Protein AF-A0A529N7A1-F1 (afdb_monomer_lite)

Sequence (148 aa):
QKAEAAVPTAQAKFDRYAGLLKQNVVSKQDYDDAAATLAQAQADVAAAKASVETAKISLDRTSITAPIAGRIDKSTLTPGALVTANQETVLTTIRSLDPINVDVTQSSTNLLNLRQAINEGRLKFSGTNVSVKLKLDNGTIYAQNGKL

Structure (mmCIF, N/CA/C/O backbone):
data_AF-A0A529N7A1-F1
#
_entry.id   AF-A0A529N7A1-F1
#
loop_
_atom_site.group_PDB
_atom_site.id
_atom_site.type_symbol
_atom_site.label_atom_id
_atom_site.label_alt_id
_atom_site.label_comp_id
_atom_site.label_asym_id
_atom_site.label_entity_id
_atom_site.label_seq_id
_atom_site.pdbx_PDB_ins_code
_atom_site.Cartn_x
_atom_site.Cartn_y
_atom_site.Cartn_z
_atom_site.occupancy
_atom_site.B_iso_or_equiv
_atom_site.auth_seq_id
_atom_site.auth_comp_id
_atom_site.auth_asym_id
_atom_site.auth_atom_id
_atom_site.pdbx_PDB_model_num
ATOM 1 N N . GLN A 1 1 ? -6.867 -7.362 20.616 1.00 58.34 1 GLN A N 1
ATOM 2 C CA . GLN A 1 1 ? -7.673 -8.145 21.578 1.00 58.34 1 GLN A CA 1
ATOM 3 C C . GLN A 1 1 ? -8.259 -7.311 22.723 1.00 58.34 1 GLN A C 1
ATOM 5 O O . GLN A 1 1 ? -9.418 -7.530 23.037 1.00 58.34 1 GLN A O 1
ATOM 10 N N . LYS A 1 2 ? -7.554 -6.327 23.320 1.00 74.88 2 LYS A N 1
ATOM 11 C CA . LYS A 1 2 ? -8.157 -5.476 24.377 1.00 74.88 2 LYS A CA 1
ATOM 12 C C . LYS A 1 2 ? -9.426 -4.723 23.935 1.00 74.88 2 LYS A C 1
ATOM 14 O O . LYS A 1 2 ? -10.398 -4.730 24.675 1.00 74.88 2 LYS A O 1
ATOM 19 N N . ALA A 1 3 ? -9.427 -4.120 22.741 1.00 74.25 3 ALA A N 1
ATOM 20 C CA . ALA A 1 3 ? -10.577 -3.349 22.249 1.00 74.25 3 ALA A CA 1
ATOM 21 C C . ALA A 1 3 ? -11.817 -4.228 21.983 1.00 74.25 3 ALA A C 1
ATOM 23 O O . ALA A 1 3 ? -12.929 -3.863 22.341 1.00 74.25 3 ALA A O 1
ATOM 24 N N . GLU A 1 4 ? -11.630 -5.428 21.425 1.00 80.50 4 GLU A N 1
ATOM 25 C CA . GLU A 1 4 ? -12.734 -6.355 21.121 1.00 80.50 4 GLU A CA 1
ATOM 26 C C . GLU A 1 4 ? -13.404 -6.905 22.382 1.00 80.50 4 GLU A C 1
ATOM 28 O O . GLU A 1 4 ? -14.601 -7.165 22.373 1.00 80.50 4 GLU A O 1
ATOM 33 N N . ALA A 1 5 ? -12.662 -7.030 23.485 1.00 84.69 5 ALA A N 1
ATOM 34 C CA . ALA A 1 5 ? -13.197 -7.504 24.759 1.00 84.69 5 ALA A CA 1
ATOM 35 C C . ALA A 1 5 ? -14.128 -6.490 25.455 1.00 84.69 5 ALA A C 1
ATOM 37 O O . ALA A 1 5 ? -14.917 -6.883 26.313 1.00 84.69 5 ALA A O 1
ATOM 38 N N . ALA A 1 6 ? -14.061 -5.203 25.095 1.00 84.06 6 ALA A N 1
ATOM 39 C CA . ALA A 1 6 ? -14.900 -4.154 25.681 1.00 84.06 6 ALA A CA 1
ATOM 40 C C . ALA A 1 6 ? -16.302 -4.069 25.047 1.00 84.06 6 ALA A C 1
ATOM 42 O O . ALA A 1 6 ? -17.245 -3.602 25.682 1.00 84.06 6 ALA A O 1
ATOM 43 N N . VAL A 1 7 ? -16.470 -4.549 23.809 1.00 89.94 7 VAL A N 1
ATOM 44 C CA . VAL A 1 7 ? -17.761 -4.498 23.102 1.00 89.94 7 VAL A CA 1
ATOM 45 C C . VAL A 1 7 ? -18.820 -5.412 23.733 1.00 89.94 7 VAL A C 1
ATOM 47 O O . VAL A 1 7 ? -19.924 -4.928 23.957 1.00 89.94 7 VAL A O 1
ATOM 50 N N . PRO A 1 8 ? -18.544 -6.686 24.088 1.00 91.62 8 PRO A N 1
ATOM 51 C CA . PRO A 1 8 ? -19.545 -7.566 24.692 1.00 91.62 8 PRO A CA 1
ATOM 52 C C . PRO A 1 8 ? -20.092 -7.030 26.016 1.00 91.62 8 PRO A C 1
ATOM 54 O O . PRO A 1 8 ? -21.288 -7.127 26.284 1.00 91.62 8 PRO A O 1
ATOM 57 N N . THR A 1 9 ? -19.227 -6.439 26.845 1.00 90.19 9 THR A N 1
ATOM 58 C CA . THR A 1 9 ? -19.630 -5.874 28.137 1.00 90.19 9 THR A CA 1
ATOM 59 C C . THR A 1 9 ? -20.455 -4.600 27.956 1.00 90.19 9 THR A C 1
ATOM 61 O O . THR A 1 9 ? -21.473 -4.438 28.634 1.00 90.19 9 THR A O 1
ATOM 64 N N . ALA A 1 10 ? -20.081 -3.730 27.010 1.00 90.50 10 ALA A N 1
ATOM 65 C CA . ALA A 1 10 ? -20.855 -2.542 26.654 1.00 90.50 10 ALA A CA 1
ATOM 66 C C . ALA A 1 10 ? -22.208 -2.897 26.007 1.00 90.50 10 ALA A C 1
ATOM 68 O O . ALA A 1 10 ? -23.224 -2.303 26.363 1.00 90.50 10 ALA A O 1
ATOM 69 N N . GLN A 1 11 ? -22.247 -3.913 25.139 1.00 92.62 11 GLN A N 1
ATOM 70 C CA . GLN A 1 11 ? -23.465 -4.407 24.491 1.00 92.62 11 GLN A CA 1
ATOM 71 C C . GLN A 1 11 ? -24.436 -4.987 25.520 1.00 92.62 11 GLN A C 1
ATOM 73 O O . GLN A 1 11 ? -25.592 -4.579 25.572 1.00 92.62 11 GLN A O 1
ATOM 78 N N . ALA A 1 12 ? -23.955 -5.856 26.414 1.00 92.69 12 ALA A N 1
ATOM 79 C CA . ALA A 1 12 ? -24.784 -6.419 27.477 1.00 92.69 12 ALA A CA 1
ATOM 80 C C . ALA A 1 12 ? -25.345 -5.331 28.410 1.00 92.69 12 ALA A C 1
ATOM 82 O O . ALA A 1 12 ? -26.457 -5.456 28.930 1.00 92.69 12 ALA A O 1
ATOM 83 N N . LYS A 1 13 ? -24.589 -4.244 28.632 1.00 90.44 13 LYS A N 1
ATOM 84 C CA . LYS A 1 13 ? -25.090 -3.075 29.359 1.00 90.44 13 LYS A CA 1
ATOM 85 C C . LYS A 1 13 ? -26.181 -2.377 28.547 1.00 90.44 13 LYS A C 1
ATOM 87 O O . LYS A 1 13 ? -27.274 -2.224 29.072 1.00 90.44 13 LYS A O 1
ATOM 92 N N . PHE A 1 14 ? -25.940 -2.030 27.289 1.00 92.12 14 PHE A N 1
ATOM 93 C CA . PHE A 1 14 ? -26.941 -1.401 26.427 1.00 92.12 14 PHE A CA 1
ATOM 94 C C . PHE A 1 14 ? -28.254 -2.201 26.358 1.00 92.12 14 PHE A C 1
ATOM 96 O O . PHE A 1 14 ? -29.314 -1.646 26.640 1.00 92.12 14 PHE A O 1
ATOM 103 N N . ASP A 1 15 ? -28.191 -3.511 26.108 1.00 92.38 15 ASP A N 1
ATOM 104 C CA . ASP A 1 15 ? -29.375 -4.374 25.984 1.00 92.38 15 ASP A CA 1
ATOM 105 C C . ASP A 1 15 ? -30.202 -4.414 27.278 1.00 92.38 15 ASP A C 1
ATOM 107 O O . ASP A 1 15 ? -31.435 -4.344 27.259 1.00 92.38 15 ASP A O 1
ATOM 111 N N . ARG A 1 16 ? -29.522 -4.462 28.430 1.00 91.81 16 ARG A N 1
ATOM 112 C CA . ARG A 1 16 ? -30.171 -4.420 29.744 1.00 91.81 16 ARG A CA 1
ATOM 113 C C . ARG A 1 16 ? -30.882 -3.088 29.981 1.00 91.81 16 ARG A C 1
ATOM 115 O O . ARG A 1 16 ? -32.035 -3.094 30.406 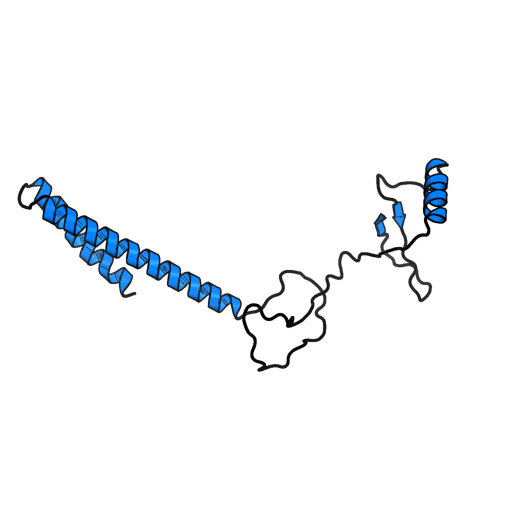1.00 91.81 16 ARG A O 1
ATOM 122 N N . TYR A 1 17 ? -30.233 -1.958 29.699 1.00 89.56 17 TYR A N 1
ATOM 123 C CA . TYR A 1 17 ? -30.847 -0.636 29.882 1.00 89.56 17 TYR A CA 1
ATOM 124 C C . TYR A 1 17 ? -31.970 -0.387 28.863 1.00 89.56 17 TYR A C 1
ATOM 126 O O . TYR A 1 17 ? 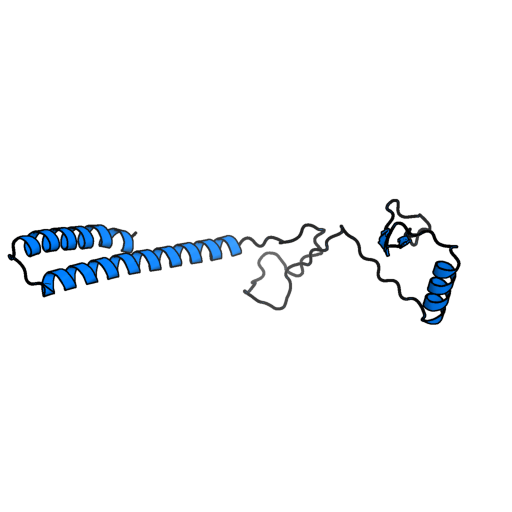-32.992 0.191 29.224 1.00 89.56 17 TYR A O 1
ATOM 134 N N . ALA A 1 18 ? -31.858 -0.907 27.637 1.00 88.25 18 ALA A N 1
ATOM 135 C CA . ALA A 1 18 ? -32.926 -0.876 26.638 1.00 88.25 18 ALA A CA 1
ATOM 136 C C . ALA A 1 18 ? -34.183 -1.632 27.108 1.00 88.25 18 ALA A C 1
ATOM 138 O O . ALA A 1 18 ? -35.308 -1.166 26.910 1.00 88.25 18 ALA A O 1
ATOM 139 N N . GLY A 1 19 ? -34.005 -2.790 27.754 1.00 89.50 19 GLY A N 1
ATOM 140 C CA . GLY A 1 19 ? -35.100 -3.556 28.354 1.00 89.50 19 GLY A CA 1
ATOM 141 C C . GLY A 1 19 ? -35.757 -2.833 29.531 1.00 89.50 19 GLY A C 1
ATOM 142 O O . GLY A 1 19 ? -36.984 -2.759 29.602 1.00 89.50 19 GLY A O 1
ATOM 143 N N . LEU A 1 20 ? -34.952 -2.249 30.422 1.00 86.94 20 LEU A N 1
ATOM 144 C CA . LEU A 1 20 ? -35.446 -1.520 31.593 1.00 86.94 20 LEU A CA 1
ATOM 145 C C . LEU A 1 20 ? -36.135 -0.198 31.224 1.00 86.94 20 LEU A C 1
ATOM 147 O O . LEU A 1 20 ? -37.097 0.188 31.888 1.00 86.94 20 LEU A O 1
ATOM 151 N N . LEU A 1 21 ? -35.702 0.477 30.153 1.00 86.69 21 LEU A N 1
ATOM 152 C CA . LEU A 1 21 ? -36.333 1.708 29.670 1.00 86.69 21 LEU A CA 1
ATOM 153 C C . LEU A 1 21 ? -37.752 1.431 29.155 1.00 86.69 21 LEU A C 1
ATOM 155 O O . LEU A 1 21 ? -38.673 2.182 29.458 1.00 86.69 21 LEU A O 1
ATOM 159 N N . LYS A 1 22 ? -37.960 0.306 28.452 1.00 83.88 22 LYS A N 1
ATOM 160 C CA . LYS A 1 22 ? -39.303 -0.145 28.031 1.00 83.88 22 LYS A CA 1
ATOM 161 C C . LYS A 1 22 ? -40.232 -0.415 29.215 1.00 83.88 22 LYS A C 1
ATOM 163 O O . LYS A 1 22 ? -41.444 -0.301 29.075 1.00 83.88 22 LYS A O 1
ATOM 168 N N . GLN A 1 23 ? -39.663 -0.777 30.362 1.00 87.62 23 GLN A N 1
ATOM 169 C CA . GLN A 1 23 ? -40.388 -0.991 31.612 1.00 87.62 23 GLN A CA 1
ATOM 170 C C . GLN A 1 23 ? -40.499 0.296 32.460 1.00 87.62 23 GLN A C 1
ATOM 172 O O . GLN A 1 23 ? -41.053 0.241 33.553 1.00 87.62 23 GLN A O 1
ATOM 177 N N . ASN A 1 24 ? -40.003 1.446 31.973 1.00 81.81 24 ASN A N 1
ATOM 178 C CA . ASN A 1 24 ? -39.907 2.724 32.696 1.00 81.81 24 ASN A CA 1
ATOM 179 C C . ASN A 1 24 ? -39.143 2.640 34.036 1.00 81.81 24 ASN A C 1
ATOM 181 O O . ASN A 1 24 ? -39.420 3.397 34.962 1.00 81.81 24 ASN A O 1
ATOM 185 N N . VAL A 1 25 ? -38.177 1.721 34.150 1.00 82.12 25 VAL A N 1
ATOM 186 C CA . VAL A 1 25 ? -37.417 1.473 35.394 1.00 82.12 25 VAL A CA 1
ATOM 187 C C . VAL A 1 25 ? -36.111 2.281 35.457 1.00 82.12 25 VAL A C 1
ATOM 189 O O . VAL A 1 25 ? -35.534 2.437 36.528 1.00 82.12 25 VAL A O 1
ATOM 192 N N . VAL A 1 26 ? -35.635 2.815 34.328 1.00 82.00 26 VAL A N 1
ATOM 193 C CA . VAL A 1 26 ? -34.378 3.586 34.233 1.00 82.00 26 VAL A CA 1
ATOM 194 C C . VAL A 1 26 ? -34.593 4.922 33.534 1.00 82.00 26 VAL A C 1
ATOM 196 O O . VAL A 1 26 ? -35.520 5.071 32.734 1.00 82.00 26 VAL A O 1
ATOM 199 N N . SER A 1 27 ? -33.722 5.892 33.823 1.00 89.00 27 SER A N 1
ATOM 200 C CA . SER A 1 27 ? -33.747 7.194 33.163 1.00 89.00 27 SER A CA 1
ATOM 201 C C . SER A 1 27 ? -33.328 7.070 31.699 1.00 89.00 27 SER A C 1
ATOM 203 O O . SER 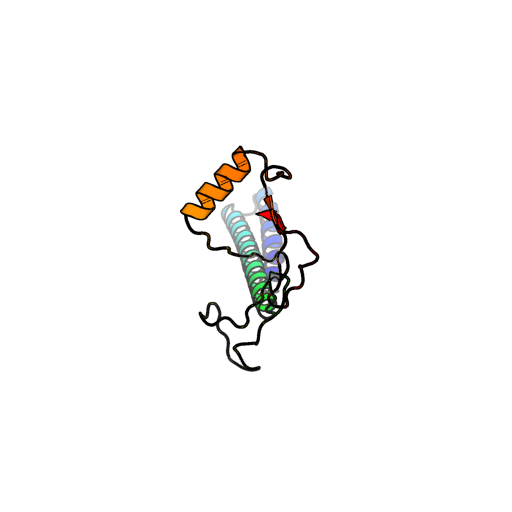A 1 27 ? -32.480 6.251 31.337 1.00 89.00 27 SER A O 1
ATOM 205 N N . LYS A 1 28 ? -33.877 7.944 30.852 1.00 85.75 28 LYS A N 1
ATOM 206 C CA . LYS A 1 28 ? -33.446 8.078 29.456 1.00 85.75 28 LYS A CA 1
ATOM 207 C C . LYS A 1 28 ? -31.957 8.433 29.354 1.00 85.75 28 LYS A C 1
ATOM 209 O O . LYS A 1 28 ? -31.282 7.929 28.466 1.00 85.75 28 LYS A O 1
ATOM 214 N N . GLN A 1 29 ? -31.445 9.208 30.311 1.00 89.00 29 GLN A N 1
ATOM 215 C CA . GLN A 1 29 ? -30.027 9.557 30.393 1.00 89.00 29 GLN A CA 1
ATOM 216 C C . GLN A 1 29 ? -29.136 8.314 30.522 1.00 89.00 29 GLN A C 1
ATOM 218 O O . GLN A 1 29 ? -28.174 8.180 29.778 1.00 89.00 29 GLN A O 1
ATOM 223 N N . ASP A 1 30 ? -29.489 7.366 31.395 1.00 88.50 30 ASP A N 1
ATOM 224 C CA . ASP A 1 30 ? -28.683 6.157 31.592 1.00 88.50 30 ASP A CA 1
ATOM 225 C C . ASP A 1 30 ? -28.652 5.263 30.341 1.00 88.50 30 ASP A C 1
ATOM 227 O O . ASP A 1 30 ? -27.659 4.582 30.064 1.00 88.50 30 ASP A O 1
ATOM 231 N N . TYR A 1 31 ? -29.756 5.243 29.587 1.00 89.50 31 TYR A N 1
ATOM 232 C CA . TYR A 1 31 ? -29.832 4.558 28.300 1.00 89.50 31 TYR A CA 1
ATOM 233 C C . TYR A 1 31 ? -28.934 5.235 27.257 1.00 89.50 31 TYR A C 1
ATOM 235 O O . TYR A 1 31 ? -28.160 4.546 26.590 1.00 89.50 31 TYR A O 1
ATOM 243 N N . ASP A 1 32 ? -29.005 6.563 27.148 1.00 91.25 32 ASP A N 1
ATOM 244 C CA . ASP A 1 32 ? -28.185 7.338 26.215 1.00 91.25 32 ASP A CA 1
ATOM 245 C C . ASP A 1 32 ? -26.684 7.191 26.550 1.00 91.25 32 ASP A C 1
ATOM 247 O O . ASP A 1 32 ? -25.872 6.969 25.650 1.00 91.25 32 ASP A O 1
ATOM 251 N N . ASP A 1 33 ? -26.315 7.173 27.836 1.00 92.56 33 ASP A N 1
ATOM 252 C CA . ASP A 1 33 ? -24.942 6.928 28.302 1.00 92.56 33 ASP A CA 1
ATOM 253 C C . ASP A 1 33 ? -24.453 5.510 27.948 1.00 92.56 33 ASP A C 1
ATOM 255 O O . ASP A 1 33 ? -23.306 5.310 27.523 1.00 92.56 33 ASP A O 1
ATOM 259 N N . ALA A 1 34 ? -25.315 4.495 28.091 1.00 91.25 34 ALA A N 1
ATOM 260 C CA . ALA A 1 34 ? -24.997 3.123 27.696 1.00 91.25 34 ALA A CA 1
ATOM 261 C C . ALA A 1 34 ? -24.845 2.985 26.170 1.00 91.25 34 ALA A C 1
ATOM 263 O O . ALA A 1 34 ? -23.933 2.293 25.709 1.00 91.25 34 ALA A O 1
ATOM 264 N N . ALA A 1 35 ? -25.691 3.669 25.394 1.00 92.44 35 ALA A N 1
ATOM 265 C CA . ALA A 1 35 ? -25.607 3.718 23.937 1.00 92.44 35 ALA A CA 1
ATOM 266 C C . ALA A 1 35 ? -24.311 4.399 23.470 1.00 92.44 35 ALA A C 1
ATOM 268 O O . ALA A 1 35 ? -23.604 3.862 22.615 1.00 92.44 35 ALA A O 1
ATOM 269 N N . ALA A 1 36 ? -23.951 5.531 24.079 1.00 94.19 36 ALA A N 1
ATOM 270 C CA . ALA A 1 36 ? -22.703 6.236 23.804 1.00 94.19 36 ALA A CA 1
ATOM 271 C C . ALA A 1 36 ? -21.475 5.374 24.143 1.00 94.19 36 ALA A C 1
ATOM 273 O O . ALA A 1 36 ? -20.537 5.290 23.352 1.00 94.19 36 ALA A O 1
ATOM 274 N N . THR A 1 37 ? -21.504 4.664 25.277 1.00 93.25 37 THR A N 1
ATOM 275 C CA . THR A 1 37 ? -20.423 3.746 25.680 1.00 93.25 37 THR A CA 1
ATOM 276 C C . THR A 1 37 ? -20.239 2.608 24.672 1.00 93.25 37 THR A C 1
ATOM 278 O O . THR A 1 37 ? -19.110 2.258 24.326 1.00 93.25 37 THR A O 1
ATOM 281 N N . LEU A 1 38 ? -21.339 2.029 24.178 1.00 92.69 38 LEU A N 1
ATOM 282 C CA . LEU A 1 38 ? -21.296 0.993 23.147 1.00 92.69 38 LEU A CA 1
ATOM 283 C C . LEU A 1 38 ? -20.719 1.532 21.832 1.00 92.69 38 LEU A C 1
ATOM 285 O O . LEU A 1 38 ? -19.837 0.897 21.253 1.00 92.69 38 LEU A O 1
ATOM 289 N N . ALA A 1 39 ? -21.173 2.705 21.388 1.00 93.69 39 ALA A N 1
ATOM 290 C CA . ALA A 1 39 ? -20.664 3.350 20.182 1.00 93.69 39 ALA A CA 1
ATOM 291 C C . ALA A 1 39 ? -19.158 3.651 20.287 1.00 93.69 39 ALA A C 1
ATOM 293 O O . ALA A 1 39 ? -18.412 3.380 19.346 1.00 93.69 39 ALA A O 1
ATOM 294 N N . GLN A 1 40 ? -18.691 4.125 21.448 1.00 93.38 40 GLN A N 1
ATOM 295 C CA . GLN A 1 40 ? -17.270 4.357 21.710 1.00 93.38 40 GLN A CA 1
ATOM 296 C C . GLN A 1 40 ? -16.461 3.057 21.623 1.00 93.38 40 GLN A C 1
ATOM 298 O O . GLN A 1 40 ? -15.462 3.002 20.912 1.00 93.38 40 GLN A O 1
ATOM 303 N N . ALA A 1 41 ? -16.916 1.983 22.277 1.00 92.69 41 ALA A N 1
ATOM 304 C CA . ALA A 1 41 ? -16.225 0.695 22.234 1.00 92.69 41 ALA A CA 1
ATOM 305 C C . ALA A 1 41 ? -16.153 0.122 20.805 1.00 92.69 41 ALA A C 1
ATOM 307 O O . ALA A 1 41 ? -15.137 -0.449 20.406 1.00 92.69 41 ALA A O 1
ATOM 308 N N . GLN A 1 42 ? -17.212 0.292 20.009 1.00 92.06 42 GLN A N 1
ATOM 309 C CA . GLN A 1 42 ? -17.219 -0.100 18.598 1.00 92.06 42 GLN A CA 1
ATOM 310 C C . GLN A 1 42 ? -16.243 0.742 17.763 1.00 92.06 42 GLN A C 1
ATOM 312 O O . GLN A 1 42 ? -15.518 0.185 16.932 1.00 92.06 42 GLN A O 1
ATOM 317 N N . ALA A 1 43 ? -16.183 2.055 18.001 1.00 93.50 43 ALA A N 1
ATOM 318 C CA . ALA A 1 43 ? -15.227 2.946 17.350 1.00 93.50 43 ALA A CA 1
ATOM 319 C C . ALA A 1 43 ? -13.776 2.565 17.689 1.00 93.50 43 ALA A C 1
ATOM 321 O O . ALA A 1 43 ? -12.940 2.476 16.790 1.00 93.50 43 ALA A O 1
ATOM 322 N N . ASP A 1 44 ? -13.491 2.235 18.950 1.00 92.38 44 ASP A N 1
ATOM 323 C CA . ASP A 1 44 ? -12.165 1.792 19.391 1.00 92.38 44 ASP A CA 1
ATOM 324 C C . ASP A 1 44 ? -11.752 0.471 18.720 1.00 92.38 44 ASP A C 1
ATOM 326 O O . ASP A 1 44 ? -10.595 0.295 18.330 1.00 92.38 44 ASP A O 1
ATOM 330 N N . VAL A 1 45 ? -12.695 -0.460 18.524 1.00 92.75 45 VAL A N 1
ATOM 331 C CA . VAL A 1 45 ? -12.448 -1.690 17.752 1.00 92.75 45 VAL A CA 1
ATOM 332 C C . VAL A 1 45 ? -12.146 -1.377 16.292 1.00 92.75 45 VAL A C 1
ATOM 334 O O . VAL A 1 45 ? -11.215 -1.959 15.733 1.00 92.75 45 VAL A O 1
ATOM 337 N N . ALA A 1 46 ? -12.900 -0.476 15.662 1.00 91.62 46 ALA A N 1
ATOM 338 C CA . ALA A 1 46 ? -12.652 -0.074 14.280 1.00 91.62 46 ALA A CA 1
ATOM 339 C C . ALA A 1 46 ? -11.268 0.582 14.125 1.00 91.62 46 ALA A C 1
ATOM 341 O O . ALA A 1 46 ? -10.513 0.212 13.225 1.00 91.62 46 ALA A O 1
ATOM 342 N N . ALA A 1 47 ? -10.896 1.472 15.048 1.00 93.56 47 ALA A N 1
ATOM 343 C CA . ALA A 1 47 ? -9.578 2.096 15.088 1.00 93.56 47 ALA A CA 1
ATOM 344 C C . ALA A 1 47 ? -8.464 1.053 15.269 1.00 93.56 47 ALA A C 1
ATOM 346 O O . ALA A 1 47 ? -7.501 1.033 14.504 1.00 93.56 47 ALA A O 1
ATOM 347 N N . ALA A 1 48 ? -8.625 0.124 16.215 1.00 92.56 48 ALA A N 1
ATOM 348 C CA . ALA A 1 48 ? -7.654 -0.942 16.443 1.00 92.56 48 ALA A CA 1
ATOM 349 C C . ALA A 1 48 ? -7.499 -1.862 15.220 1.00 92.56 48 ALA A C 1
ATOM 351 O O . ALA A 1 48 ? -6.380 -2.249 14.881 1.00 92.56 48 ALA A O 1
ATOM 352 N N . LYS A 1 49 ? -8.597 -2.189 14.526 1.00 92.00 49 LYS A N 1
ATOM 353 C CA . LYS A 1 49 ? -8.557 -2.950 13.267 1.00 92.00 49 LYS A CA 1
ATOM 354 C C . LYS A 1 49 ? -7.798 -2.195 12.179 1.00 92.00 49 LYS A C 1
ATOM 356 O O . LYS A 1 49 ? -6.943 -2.792 11.531 1.00 92.00 49 LYS A O 1
ATOM 361 N N . ALA A 1 50 ? -8.043 -0.894 12.025 1.00 93.50 50 ALA A N 1
ATOM 362 C CA . ALA A 1 50 ? -7.304 -0.056 11.083 1.00 93.50 50 ALA A CA 1
ATOM 363 C C . ALA A 1 50 ? -5.802 -0.002 11.411 1.00 93.50 50 ALA A C 1
ATOM 365 O O . ALA A 1 50 ? -4.970 -0.079 10.506 1.00 93.50 50 ALA A O 1
ATOM 366 N N . SER A 1 51 ? -5.430 0.055 12.695 1.00 92.69 51 SER A N 1
ATOM 367 C CA . SER A 1 51 ? -4.024 -0.011 13.113 1.00 92.69 51 SER A CA 1
ATOM 368 C C . SER A 1 51 ? -3.380 -1.356 12.771 1.00 92.69 51 SER A C 1
ATOM 370 O O . SER A 1 51 ? -2.249 -1.383 12.291 1.00 92.69 51 SER A O 1
ATOM 372 N N . VAL A 1 52 ? -4.094 -2.471 12.969 1.00 93.31 52 VAL A N 1
ATOM 373 C CA . VAL A 1 52 ? -3.607 -3.807 12.584 1.00 93.31 52 VAL A CA 1
ATOM 374 C C . VAL A 1 52 ? -3.413 -3.901 11.074 1.00 93.31 52 VAL A C 1
ATOM 376 O O . VAL A 1 52 ? -2.384 -4.400 10.627 1.00 93.31 52 VAL A O 1
ATOM 379 N N . GLU A 1 53 ? -4.362 -3.399 10.288 1.00 93.44 53 GLU A N 1
ATOM 380 C CA . GLU A 1 53 ? -4.258 -3.403 8.829 1.00 93.44 53 GLU A CA 1
ATOM 381 C C . GLU A 1 53 ? -3.089 -2.541 8.343 1.00 93.44 53 GLU A C 1
ATOM 383 O O . GLU A 1 53 ? -2.286 -2.973 7.523 1.00 93.44 53 GLU A O 1
ATOM 388 N N . THR A 1 54 ? -2.904 -1.363 8.937 1.00 92.38 54 THR A N 1
ATOM 389 C CA . THR A 1 54 ? -1.751 -0.495 8.652 1.00 92.38 54 THR A CA 1
ATOM 390 C C . THR A 1 54 ? -0.426 -1.192 8.977 1.00 92.38 54 THR A C 1
ATOM 392 O O . THR A 1 54 ? 0.535 -1.099 8.207 1.00 92.38 54 THR A O 1
ATOM 395 N N . ALA A 1 55 ? -0.363 -1.927 10.092 1.00 92.00 55 ALA A N 1
ATOM 396 C CA . ALA A 1 55 ? 0.819 -2.696 10.470 1.00 92.00 55 ALA A CA 1
ATOM 397 C C . ALA A 1 55 ? 1.083 -3.860 9.501 1.00 92.00 55 ALA A C 1
ATOM 399 O O . ALA A 1 55 ? 2.236 -4.091 9.141 1.00 92.00 55 ALA A O 1
ATOM 400 N N . LYS A 1 56 ? 0.036 -4.547 9.026 1.00 92.69 56 LYS A N 1
ATOM 401 C CA . LYS A 1 56 ? 0.154 -5.576 7.981 1.00 92.69 56 LYS A CA 1
ATOM 402 C C . LYS A 1 56 ? 0.673 -4.995 6.672 1.00 92.69 56 LYS A C 1
ATOM 404 O O . LYS A 1 56 ? 1.653 -5.503 6.151 1.00 92.69 56 LYS A O 1
ATOM 409 N N . ILE A 1 57 ? 0.103 -3.884 6.201 1.00 90.38 57 ILE A N 1
ATOM 410 C CA . ILE A 1 57 ? 0.577 -3.193 4.993 1.00 90.38 57 ILE A CA 1
ATOM 411 C C . ILE A 1 57 ? 2.048 -2.790 5.148 1.00 90.38 57 ILE A C 1
ATOM 413 O O . ILE A 1 57 ? 2.839 -2.939 4.221 1.00 90.38 57 ILE A O 1
ATOM 417 N N . SER A 1 58 ? 2.439 -2.295 6.323 1.00 89.31 58 SER A N 1
ATOM 418 C CA . SER A 1 58 ? 3.835 -1.939 6.604 1.00 89.31 58 SER A CA 1
ATOM 419 C C . SER A 1 58 ? 4.758 -3.157 6.562 1.00 89.31 58 SER A C 1
ATOM 421 O O . SER A 1 58 ? 5.859 -3.056 6.025 1.00 89.31 58 SER A O 1
ATOM 423 N N . LEU A 1 59 ? 4.304 -4.303 7.080 1.00 90.25 59 LEU A N 1
ATOM 424 C CA . LEU A 1 59 ? 5.028 -5.569 7.014 1.00 90.25 59 LEU A CA 1
ATOM 425 C C . LEU A 1 59 ? 5.145 -6.072 5.571 1.00 90.25 59 LEU A C 1
ATOM 427 O O . LEU A 1 59 ? 6.238 -6.427 5.148 1.00 90.25 59 LEU A O 1
ATOM 431 N N . ASP A 1 60 ? 4.072 -6.033 4.786 1.00 88.56 60 ASP A N 1
ATOM 432 C CA . ASP A 1 60 ? 4.099 -6.438 3.377 1.00 88.56 60 ASP A CA 1
ATOM 433 C C . ASP A 1 60 ? 5.063 -5.561 2.566 1.00 88.56 60 ASP A C 1
ATOM 435 O O . ASP A 1 60 ? 5.833 -6.061 1.747 1.00 88.56 60 ASP A O 1
ATOM 439 N N . ARG A 1 61 ? 5.119 -4.256 2.871 1.00 87.06 61 ARG A N 1
ATOM 440 C CA . ARG A 1 61 ? 6.069 -3.302 2.271 1.00 87.06 61 ARG A CA 1
ATOM 441 C C . ARG A 1 61 ? 7.531 -3.526 2.676 1.00 87.06 61 ARG A C 1
ATOM 443 O O . ARG A 1 61 ? 8.402 -2.869 2.107 1.00 87.06 61 ARG A O 1
ATOM 450 N N . THR A 1 62 ? 7.829 -4.432 3.611 1.00 86.19 62 THR A N 1
ATOM 451 C CA . THR A 1 62 ? 9.214 -4.877 3.862 1.00 86.19 62 THR A CA 1
ATOM 452 C C . THR A 1 62 ? 9.728 -5.799 2.757 1.00 86.19 62 THR A C 1
ATOM 454 O O . THR A 1 62 ? 10.933 -5.850 2.515 1.00 86.19 62 THR A O 1
ATOM 457 N N . SER A 1 63 ? 8.827 -6.485 2.045 1.00 84.50 63 SER A N 1
ATOM 458 C CA . SER A 1 63 ? 9.166 -7.245 0.847 1.00 84.50 63 SER A CA 1
ATOM 459 C C . SER A 1 63 ? 9.031 -6.346 -0.376 1.00 84.50 63 SER A C 1
ATOM 461 O O . SER A 1 63 ? 7.936 -6.037 -0.847 1.00 84.50 63 SER A O 1
ATOM 463 N N . ILE A 1 64 ? 10.167 -5.884 -0.889 1.00 83.38 64 ILE A N 1
ATOM 464 C CA . ILE A 1 64 ? 10.187 -4.968 -2.026 1.00 83.38 64 ILE A CA 1
ATOM 465 C C . ILE A 1 64 ? 10.104 -5.783 -3.315 1.00 83.38 64 ILE A C 1
ATOM 467 O O . ILE A 1 64 ? 11.045 -6.482 -3.689 1.00 83.38 64 ILE A O 1
ATOM 471 N N . THR A 1 65 ? 8.968 -5.677 -3.999 1.00 85.81 65 THR A N 1
ATOM 472 C CA . THR A 1 65 ? 8.711 -6.324 -5.289 1.00 85.81 65 THR A CA 1
ATOM 473 C C . THR A 1 65 ? 8.563 -5.288 -6.397 1.00 85.81 65 THR A C 1
ATOM 475 O O . THR A 1 65 ? 8.241 -4.122 -6.160 1.00 85.81 65 THR A O 1
ATOM 478 N N . ALA A 1 66 ? 8.840 -5.707 -7.628 1.00 86.75 66 ALA A N 1
ATOM 479 C CA . ALA A 1 66 ? 8.728 -4.849 -8.793 1.00 86.75 66 ALA A CA 1
ATOM 480 C C . ALA A 1 66 ? 7.304 -4.879 -9.365 1.00 86.75 66 ALA A C 1
ATOM 482 O O . ALA A 1 66 ? 6.768 -5.971 -9.556 1.00 86.75 66 ALA A O 1
ATOM 483 N N . PRO A 1 67 ? 6.707 -3.724 -9.716 1.00 86.06 67 PRO A N 1
ATOM 484 C CA . PRO A 1 67 ? 5.379 -3.685 -10.330 1.00 86.06 67 PRO A CA 1
ATOM 485 C C . PRO A 1 67 ? 5.389 -4.122 -11.802 1.00 86.06 67 PRO A C 1
ATOM 487 O O . PRO A 1 67 ? 4.332 -4.370 -12.375 1.00 86.06 67 PRO A O 1
ATOM 490 N N . ILE A 1 68 ? 6.571 -4.186 -12.425 1.00 85.19 68 ILE A N 1
ATOM 491 C CA . ILE A 1 68 ? 6.747 -4.535 -13.834 1.00 85.19 68 ILE A CA 1
ATOM 492 C C . ILE A 1 68 ? 7.644 -5.760 -13.982 1.00 85.19 68 ILE A C 1
ATOM 494 O O . ILE A 1 68 ? 8.638 -5.917 -13.269 1.00 85.19 68 ILE A O 1
ATOM 498 N N . ALA A 1 69 ? 7.303 -6.607 -14.951 1.00 83.44 69 ALA A N 1
ATOM 499 C CA . ALA A 1 69 ? 8.186 -7.666 -15.406 1.00 83.44 69 ALA A CA 1
ATOM 500 C C . ALA A 1 69 ? 9.297 -7.073 -16.280 1.00 83.44 69 ALA A C 1
ATOM 502 O O . ALA A 1 69 ? 9.088 -6.117 -17.028 1.00 83.44 69 ALA A O 1
ATOM 503 N N . GLY A 1 70 ? 10.493 -7.643 -16.192 1.00 85.44 70 GLY A N 1
ATOM 504 C CA . GLY A 1 70 ? 11.624 -7.171 -16.971 1.00 85.44 70 GLY A CA 1
ATOM 505 C C . GLY A 1 70 ? 12.933 -7.773 -16.503 1.00 85.44 70 GLY A C 1
ATOM 506 O O . GLY A 1 70 ? 12.971 -8.727 -15.725 1.00 85.44 70 GLY A O 1
ATOM 507 N N . ARG A 1 71 ? 14.024 -7.189 -16.984 1.00 85.50 71 ARG A N 1
ATOM 508 C CA . ARG A 1 71 ? 15.372 -7.547 -16.564 1.00 85.50 71 ARG A CA 1
ATOM 509 C C . ARG A 1 71 ? 15.849 -6.571 -15.497 1.00 85.50 71 ARG A C 1
ATOM 511 O O . ARG A 1 71 ? 15.780 -5.359 -15.692 1.00 85.50 71 ARG A O 1
ATOM 518 N N . ILE A 1 72 ? 16.332 -7.118 -14.388 1.00 86.00 72 ILE A N 1
ATOM 519 C CA . ILE A 1 72 ? 16.928 -6.353 -13.293 1.00 86.00 72 ILE A CA 1
ATOM 520 C C . ILE A 1 72 ? 18.352 -5.911 -13.667 1.00 86.00 72 ILE A C 1
ATOM 522 O O . ILE A 1 72 ? 19.141 -6.713 -14.176 1.00 86.00 72 ILE A O 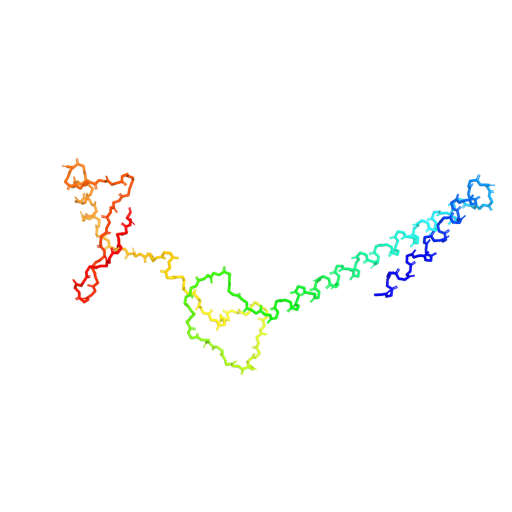1
ATOM 526 N N . ASP A 1 73 ? 18.666 -4.635 -13.446 1.00 83.06 73 ASP A N 1
ATOM 527 C CA . ASP A 1 73 ? 20.030 -4.102 -13.512 1.00 83.06 73 ASP A CA 1
ATOM 528 C C . ASP A 1 73 ? 20.799 -4.404 -12.209 1.00 83.06 73 ASP A C 1
ATOM 530 O O . ASP A 1 73 ? 20.281 -4.999 -11.261 1.00 83.06 73 ASP A O 1
ATOM 534 N N . LYS A 1 74 ? 22.076 -4.011 -12.140 1.00 80.19 74 LYS A N 1
ATOM 535 C CA . LYS A 1 74 ? 22.863 -4.150 -10.905 1.00 80.19 74 LYS A CA 1
ATOM 536 C C . LYS A 1 74 ? 22.196 -3.392 -9.750 1.00 80.19 74 LYS A C 1
ATOM 538 O O . LYS A 1 74 ? 21.761 -2.256 -9.918 1.00 80.19 74 LYS A O 1
ATOM 543 N N . SER A 1 75 ? 22.163 -4.019 -8.575 1.00 80.81 75 SER A N 1
ATOM 544 C CA . SER A 1 75 ? 21.778 -3.345 -7.331 1.00 80.81 75 SER A CA 1
ATOM 545 C C . SER A 1 75 ? 22.745 -2.195 -7.055 1.00 80.81 75 SER A C 1
ATOM 547 O O . SER A 1 75 ? 23.962 -2.384 -7.124 1.00 80.81 75 SER A O 1
ATOM 549 N N . THR A 1 76 ? 22.214 -1.017 -6.742 1.00 78.06 76 THR A N 1
ATOM 550 C CA . THR A 1 76 ? 23.012 0.147 -6.316 1.00 78.06 76 THR A CA 1
ATOM 551 C C . THR A 1 76 ? 23.448 0.030 -4.856 1.00 78.06 76 THR A C 1
ATOM 553 O O . THR A 1 76 ? 24.357 0.734 -4.422 1.00 78.06 76 THR A O 1
ATOM 556 N N . LEU A 1 77 ? 22.812 -0.872 -4.101 1.00 78.62 77 LEU A N 1
ATOM 557 C CA . LEU A 1 77 ? 23.020 -1.068 -2.673 1.00 78.62 77 LEU A CA 1
ATOM 558 C C . LEU A 1 77 ? 23.565 -2.457 -2.362 1.00 78.62 77 LEU A C 1
ATOM 560 O O . LEU A 1 77 ? 23.322 -3.434 -3.079 1.00 78.62 77 LEU A O 1
ATOM 564 N N . THR A 1 78 ? 24.275 -2.533 -1.244 1.00 83.25 78 THR A N 1
ATOM 565 C CA . THR A 1 78 ? 24.798 -3.771 -0.677 1.00 83.25 78 THR A CA 1
ATOM 566 C C . THR A 1 78 ? 23.800 -4.397 0.303 1.00 83.25 78 THR A C 1
ATOM 568 O O . THR A 1 78 ? 23.011 -3.686 0.934 1.00 83.25 78 THR A O 1
ATOM 571 N N . PRO A 1 79 ? 23.827 -5.731 0.480 1.00 81.81 79 PRO A N 1
ATOM 572 C CA . PRO A 1 79 ? 23.073 -6.384 1.545 1.00 81.81 79 PRO A CA 1
ATOM 573 C C . PRO A 1 79 ? 23.434 -5.796 2.916 1.00 81.81 79 PRO A C 1
ATOM 575 O O . PRO A 1 79 ? 24.612 -5.657 3.239 1.00 81.81 79 PRO A O 1
ATOM 578 N N . GLY A 1 80 ? 22.422 -5.453 3.714 1.00 81.31 80 GLY A N 1
ATOM 579 C CA . GLY A 1 80 ? 22.603 -4.836 5.035 1.00 81.31 80 GLY A CA 1
ATOM 580 C C . GLY A 1 80 ? 22.697 -3.307 5.030 1.00 81.31 80 GLY A C 1
ATOM 581 O O . GLY A 1 80 ? 22.813 -2.711 6.099 1.00 81.31 80 GLY A O 1
ATOM 582 N N . ALA A 1 81 ? 22.617 -2.657 3.866 1.00 83.00 81 ALA A N 1
ATOM 583 C CA . ALA A 1 81 ? 22.478 -1.208 3.803 1.00 83.00 81 ALA A CA 1
ATOM 584 C C . ALA A 1 81 ? 21.135 -0.755 4.403 1.00 83.00 81 ALA A C 1
ATOM 586 O O . ALA A 1 81 ? 20.091 -1.367 4.163 1.00 83.00 81 ALA A O 1
ATOM 587 N N . LEU A 1 82 ? 21.162 0.338 5.168 1.00 82.44 82 LEU A N 1
ATOM 588 C CA . LEU A 1 82 ? 19.951 0.983 5.664 1.00 82.44 82 LEU A CA 1
ATOM 589 C C . LEU A 1 82 ? 19.240 1.677 4.500 1.00 82.44 82 LEU A C 1
ATOM 591 O O . LEU A 1 82 ? 19.841 2.490 3.801 1.00 82.44 82 LEU A O 1
ATOM 595 N N . VAL A 1 83 ? 17.956 1.375 4.331 1.00 82.62 83 VAL A N 1
ATOM 596 C CA . VAL A 1 83 ? 17.082 2.020 3.348 1.00 82.62 83 VAL A CA 1
ATOM 597 C C . VAL A 1 83 ? 15.976 2.770 4.071 1.00 82.62 83 VAL A C 1
ATOM 599 O O . VAL A 1 83 ? 15.454 2.298 5.083 1.00 82.62 83 VAL A O 1
ATOM 602 N N . THR A 1 84 ? 15.618 3.945 3.564 1.00 82.94 84 THR A N 1
ATOM 603 C CA . THR A 1 84 ? 14.528 4.754 4.116 1.00 82.94 84 THR A CA 1
ATOM 604 C C . THR A 1 84 ? 13.379 4.862 3.123 1.00 82.94 84 THR A C 1
ATOM 606 O O . THR A 1 84 ? 13.553 4.786 1.904 1.00 82.94 84 THR A O 1
ATOM 609 N N . ALA A 1 85 ? 12.163 5.021 3.650 1.00 77.75 85 ALA A N 1
ATOM 610 C CA . ALA A 1 85 ? 11.008 5.296 2.809 1.00 77.75 85 ALA A CA 1
ATOM 611 C C . ALA A 1 85 ? 11.222 6.625 2.065 1.00 77.75 85 ALA A C 1
ATOM 613 O O . ALA A 1 85 ? 11.583 7.624 2.683 1.00 77.75 85 ALA A O 1
ATOM 614 N N . ASN A 1 86 ? 10.961 6.630 0.755 1.00 78.38 86 ASN A N 1
ATOM 615 C CA . ASN A 1 86 ? 11.083 7.798 -0.129 1.00 78.38 86 ASN A CA 1
ATOM 616 C C . ASN A 1 86 ? 12.508 8.360 -0.300 1.00 78.38 86 ASN A C 1
ATOM 618 O O . ASN A 1 86 ? 12.659 9.543 -0.595 1.00 78.38 86 ASN A O 1
ATOM 622 N N . GLN A 1 87 ? 13.554 7.544 -0.140 1.00 81.88 87 GLN A N 1
ATOM 623 C CA . GLN A 1 87 ? 14.902 7.961 -0.536 1.00 81.88 87 GLN A CA 1
ATOM 624 C C . GLN A 1 87 ? 14.989 8.214 -2.053 1.00 81.88 87 GLN A C 1
ATOM 626 O O . GLN A 1 87 ? 14.371 7.501 -2.844 1.00 81.88 87 GLN A O 1
ATOM 631 N N . GLU A 1 88 ? 15.786 9.202 -2.465 1.00 77.88 88 GLU A N 1
ATOM 632 C CA . GLU A 1 88 ? 16.002 9.517 -3.889 1.00 77.88 88 GLU A CA 1
ATOM 633 C C . GLU A 1 88 ? 16.778 8.413 -4.622 1.00 77.88 88 GLU A C 1
ATOM 635 O O . GLU A 1 88 ? 16.628 8.209 -5.827 1.00 77.88 88 GLU A O 1
ATOM 640 N N . THR A 1 89 ? 17.615 7.677 -3.892 1.00 79.56 89 THR A N 1
ATOM 641 C CA . THR A 1 89 ? 18.434 6.601 -4.438 1.00 79.56 89 THR A CA 1
ATOM 642 C C . THR A 1 89 ? 17.594 5.356 -4.708 1.00 79.56 89 THR A C 1
ATOM 644 O O . THR A 1 89 ? 17.156 4.643 -3.800 1.00 79.56 89 THR A O 1
ATOM 647 N N . VAL A 1 90 ? 17.402 5.054 -5.992 1.00 81.88 90 VAL A N 1
ATOM 648 C CA . VAL A 1 90 ? 16.760 3.810 -6.429 1.00 81.88 90 VAL A CA 1
ATOM 649 C C . VAL A 1 90 ? 17.574 2.599 -5.974 1.00 81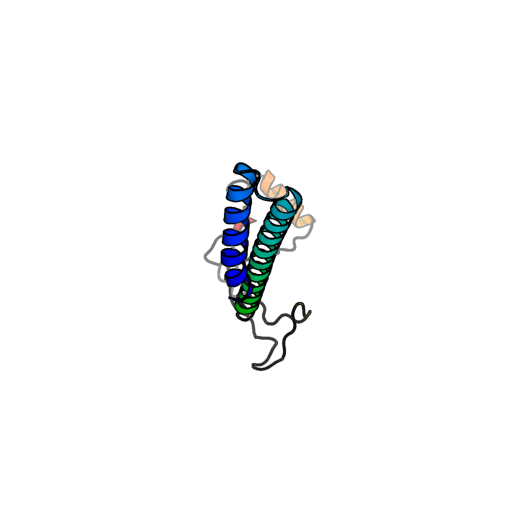.88 90 VAL A C 1
ATOM 651 O O . VAL A 1 90 ? 18.798 2.603 -6.083 1.00 81.88 90 VAL A O 1
ATOM 654 N N . LEU A 1 91 ? 16.900 1.556 -5.483 1.00 81.19 91 LEU A N 1
ATOM 655 C CA . LEU A 1 91 ? 17.544 0.308 -5.040 1.00 81.19 91 LEU A CA 1
ATOM 656 C C . LEU A 1 91 ? 18.102 -0.488 -6.229 1.00 81.19 91 LEU A C 1
ATOM 658 O O . LEU A 1 91 ? 19.192 -1.056 -6.195 1.00 81.19 91 LEU A O 1
ATOM 662 N N . THR A 1 92 ? 17.310 -0.545 -7.294 1.00 83.75 92 THR A N 1
ATOM 663 C CA . THR A 1 92 ? 17.639 -1.187 -8.560 1.00 83.75 92 THR A CA 1
ATOM 664 C C . THR A 1 92 ? 16.714 -0.633 -9.638 1.00 83.75 92 THR A C 1
ATOM 666 O O . THR A 1 92 ? 15.654 -0.079 -9.337 1.00 83.75 92 THR A O 1
ATOM 669 N N . THR A 1 93 ? 17.106 -0.809 -10.892 1.00 84.62 93 THR A N 1
ATOM 670 C CA . THR A 1 93 ? 16.290 -0.458 -12.050 1.00 84.62 93 THR A CA 1
ATOM 671 C C . THR A 1 93 ? 15.862 -1.741 -12.739 1.00 84.62 93 THR A C 1
ATOM 673 O O . THR A 1 93 ? 16.680 -2.622 -12.994 1.00 84.62 93 THR A O 1
ATOM 676 N N . ILE A 1 94 ? 14.579 -1.851 -13.067 1.00 84.88 94 ILE A N 1
ATOM 677 C CA . ILE A 1 94 ? 14.067 -2.947 -13.889 1.00 84.88 94 ILE A CA 1
ATOM 678 C C . ILE A 1 94 ? 13.644 -2.358 -15.218 1.00 84.88 94 ILE A C 1
ATOM 680 O O . ILE A 1 94 ? 12.871 -1.404 -15.271 1.00 84.88 94 ILE A O 1
ATOM 684 N N . ARG A 1 95 ? 14.181 -2.920 -16.297 1.00 84.12 95 ARG A N 1
ATOM 685 C CA . ARG A 1 95 ? 13.850 -2.509 -17.659 1.00 84.12 95 ARG A CA 1
ATOM 686 C C . ARG A 1 95 ? 12.954 -3.570 -18.269 1.00 84.12 95 ARG A C 1
ATOM 688 O O . ARG A 1 95 ? 13.351 -4.738 -18.331 1.00 84.12 95 ARG A O 1
ATOM 695 N N . SER A 1 96 ? 11.766 -3.175 -18.721 1.00 82.19 96 SER A N 1
ATOM 696 C CA . SER A 1 96 ? 10.980 -4.066 -19.571 1.00 82.19 96 SER A CA 1
ATOM 697 C C . SER A 1 96 ? 11.702 -4.225 -20.904 1.00 82.19 96 SER A C 1
ATOM 699 O O . SER A 1 96 ? 12.140 -3.243 -21.503 1.00 82.19 96 SER A O 1
ATOM 701 N N . LEU A 1 97 ? 11.858 -5.472 -21.335 1.00 79.44 97 LEU A N 1
ATOM 702 C CA . LEU A 1 97 ? 12.405 -5.811 -22.647 1.00 79.44 97 LEU A CA 1
ATOM 703 C C . LEU A 1 97 ? 11.296 -6.082 -23.668 1.00 79.44 97 LEU A C 1
ATOM 705 O O . LEU A 1 97 ? 11.604 -6.387 -24.812 1.00 79.44 97 LEU A O 1
ATOM 709 N N . ASP A 1 98 ? 10.028 -5.994 -23.264 1.00 77.00 98 ASP A N 1
ATOM 710 C CA . ASP A 1 98 ? 8.878 -6.180 -24.142 1.00 77.00 98 ASP A CA 1
ATOM 711 C C . ASP A 1 98 ? 7.748 -5.212 -23.734 1.00 77.00 98 ASP A C 1
ATOM 713 O O . ASP A 1 98 ? 7.255 -5.299 -22.602 1.00 77.00 98 ASP A O 1
ATOM 717 N N . PRO A 1 99 ? 7.348 -4.252 -24.588 1.00 80.56 99 PRO A N 1
ATOM 718 C CA . PRO A 1 99 ? 7.910 -3.932 -25.905 1.00 80.56 99 PRO A CA 1
ATOM 719 C C . PRO A 1 99 ? 9.234 -3.148 -25.824 1.00 80.56 99 PRO A C 1
ATOM 721 O O . PRO A 1 99 ? 9.481 -2.411 -24.869 1.00 80.56 99 PRO A O 1
ATOM 724 N N . ILE A 1 100 ? 10.071 -3.260 -26.863 1.00 79.25 100 ILE A N 1
ATOM 725 C CA . ILE A 1 100 ? 11.256 -2.404 -27.055 1.00 79.25 100 ILE A CA 1
ATOM 726 C C . ILE A 1 100 ? 10.873 -1.213 -27.931 1.00 79.25 100 ILE A C 1
ATOM 728 O O . ILE A 1 100 ? 10.446 -1.394 -29.072 1.00 79.25 100 ILE A O 1
ATOM 732 N N . ASN A 1 101 ? 11.093 -0.002 -27.421 1.00 82.00 101 ASN A N 1
ATOM 733 C CA . ASN A 1 101 ? 10.946 1.231 -28.192 1.00 82.00 101 ASN A CA 1
ATOM 734 C C . ASN A 1 101 ? 12.286 1.621 -28.827 1.00 82.00 101 ASN A C 1
ATOM 736 O O . ASN A 1 101 ? 13.337 1.496 -28.196 1.00 82.00 101 ASN A O 1
ATOM 740 N N . VAL A 1 102 ? 12.242 2.093 -30.074 1.00 78.69 102 VAL A N 1
ATOM 741 C CA . VAL A 1 102 ? 13.416 2.569 -30.817 1.00 78.69 102 VAL A CA 1
ATOM 742 C C . VAL A 1 102 ? 13.159 4.001 -31.263 1.00 78.69 102 VAL A C 1
ATOM 744 O O . VAL A 1 102 ? 12.328 4.237 -32.139 1.00 78.69 102 VAL A O 1
ATOM 747 N N . ASP A 1 103 ? 13.900 4.942 -30.686 1.00 80.06 103 ASP A N 1
ATOM 748 C CA . ASP A 1 103 ? 13.830 6.348 -31.072 1.00 80.06 103 ASP A CA 1
ATOM 749 C C . ASP A 1 103 ? 14.706 6.596 -32.307 1.00 80.06 103 ASP A C 1
ATOM 751 O O . ASP A 1 103 ? 15.917 6.365 -32.293 1.00 80.06 103 ASP A O 1
ATOM 755 N N . VAL A 1 104 ? 14.090 7.066 -33.395 1.00 75.31 104 VAL A N 1
ATOM 756 C CA . VAL A 1 104 ? 14.774 7.355 -34.663 1.00 75.31 104 VAL A CA 1
ATOM 757 C C . VAL A 1 104 ? 14.784 8.861 -34.909 1.00 75.31 104 VAL A C 1
ATOM 759 O O . VAL A 1 104 ? 13.737 9.476 -35.104 1.00 75.31 104 VAL A O 1
ATOM 762 N N . THR A 1 105 ? 15.970 9.466 -34.957 1.00 75.81 105 THR A N 1
ATOM 763 C CA . THR A 1 105 ? 16.140 10.879 -35.317 1.00 75.81 105 THR A CA 1
ATOM 764 C C . THR A 1 105 ? 16.254 11.027 -36.838 1.00 75.81 105 THR A C 1
ATOM 766 O O . THR A 1 105 ? 17.226 10.603 -37.459 1.00 75.81 105 THR A O 1
ATOM 769 N N . GLN A 1 106 ? 15.238 11.620 -37.470 1.00 70.19 106 GLN A N 1
ATOM 770 C CA . GLN A 1 106 ? 15.227 11.936 -38.905 1.00 70.19 106 GLN A CA 1
ATOM 771 C C . GLN A 1 106 ? 15.335 13.445 -39.127 1.00 70.19 106 GLN A C 1
ATOM 773 O O . GLN A 1 106 ? 14.736 14.233 -38.395 1.00 70.19 106 GLN A O 1
ATOM 778 N N . SER A 1 107 ? 16.073 13.856 -40.162 1.00 78.00 107 SER A N 1
ATOM 779 C CA . SER A 1 107 ? 16.112 15.263 -40.567 1.00 78.00 107 SER A CA 1
ATOM 780 C C . SER A 1 107 ? 14.769 15.678 -41.177 1.00 78.00 107 SER A C 1
ATOM 782 O O . SER A 1 107 ? 14.096 14.878 -41.833 1.00 78.00 107 SER A O 1
ATOM 784 N N . SER A 1 108 ? 14.384 16.944 -41.006 1.00 71.94 108 SER A N 1
ATOM 785 C CA . SER A 1 108 ? 13.116 17.478 -41.524 1.00 71.94 108 SER A CA 1
ATOM 786 C C . SER A 1 108 ? 12.953 17.243 -43.031 1.00 71.94 108 SER A C 1
ATOM 788 O O . SER A 1 108 ? 11.865 16.905 -43.494 1.00 71.94 108 SER A O 1
ATOM 790 N N . THR A 1 109 ? 14.047 17.350 -43.792 1.00 74.44 109 THR A N 1
ATOM 791 C CA . THR A 1 109 ? 14.076 17.102 -45.240 1.00 74.44 109 THR A CA 1
ATOM 792 C C . THR A 1 109 ? 13.767 15.644 -45.575 1.00 74.44 109 THR A C 1
ATOM 794 O O . THR A 1 109 ? 12.975 15.366 -46.472 1.00 74.44 109 THR A O 1
ATOM 797 N N . ASN A 1 110 ? 14.331 14.697 -44.824 1.00 71.94 110 ASN A N 1
ATOM 798 C CA . ASN A 1 110 ? 14.062 13.278 -45.035 1.00 71.94 110 ASN A CA 1
ATOM 799 C C . ASN A 1 110 ? 12.640 12.894 -44.622 1.00 71.94 110 ASN A C 1
ATOM 801 O O . ASN A 1 110 ? 12.038 12.034 -45.258 1.00 71.94 110 ASN A O 1
ATOM 805 N N . LEU A 1 111 ? 12.079 13.548 -43.604 1.00 72.19 111 LEU A N 1
ATOM 806 C CA . LEU A 1 111 ? 10.688 13.343 -43.205 1.00 72.19 111 LEU A CA 1
ATOM 807 C C . LEU A 1 111 ? 9.707 13.854 -44.273 1.00 72.19 111 LEU A C 1
ATOM 809 O O . LEU A 1 111 ? 8.690 13.208 -44.530 1.00 72.19 111 LEU A O 1
ATOM 813 N N . LEU A 1 112 ? 10.025 14.970 -44.939 1.00 74.56 112 LEU A N 1
ATOM 814 C CA . LEU A 1 112 ? 9.272 15.457 -46.100 1.00 74.56 112 LEU A CA 1
ATOM 815 C C . LEU A 1 112 ? 9.375 14.490 -47.285 1.00 74.56 112 LEU A C 1
ATOM 817 O O . LEU A 1 112 ? 8.346 14.121 -47.846 1.00 74.56 112 LEU A O 1
ATOM 821 N N . ASN A 1 113 ? 10.579 14.003 -47.599 1.00 76.12 113 ASN A N 1
ATOM 822 C CA . ASN A 1 113 ? 10.786 13.004 -48.652 1.00 76.12 113 ASN A CA 1
ATOM 823 C C . ASN A 1 113 ? 10.051 11.687 -48.351 1.00 76.12 113 ASN A C 1
ATOM 825 O O . ASN A 1 113 ? 9.465 11.085 -49.248 1.00 76.12 113 ASN A O 1
ATOM 829 N N . LEU A 1 114 ? 10.030 11.251 -47.087 1.00 73.50 114 LEU A N 1
ATOM 830 C CA . LEU A 1 114 ? 9.290 10.068 -46.648 1.00 73.50 114 LEU A CA 1
ATOM 831 C C . LEU A 1 114 ? 7.778 10.266 -46.813 1.00 73.50 114 LEU A C 1
ATOM 833 O O . LEU A 1 114 ? 7.107 9.396 -47.363 1.00 73.50 114 LEU A O 1
ATOM 837 N N . ARG A 1 115 ? 7.245 11.423 -46.395 1.00 72.50 115 ARG A N 1
ATOM 838 C CA . ARG A 1 115 ? 5.835 11.796 -46.610 1.00 72.50 115 ARG A CA 1
ATOM 839 C C . ARG A 1 115 ? 5.475 11.856 -48.091 1.00 72.50 115 ARG A C 1
ATOM 841 O O . ARG A 1 115 ? 4.389 11.431 -48.473 1.00 72.50 115 ARG A O 1
ATOM 848 N N . GLN A 1 116 ? 6.386 12.341 -48.926 1.00 73.38 116 GLN A N 1
ATOM 849 C CA . GLN A 1 116 ? 6.187 12.392 -50.366 1.00 73.38 116 GLN A CA 1
ATOM 850 C C . GLN A 1 116 ? 6.185 10.984 -50.983 1.00 73.38 116 GLN A C 1
ATOM 852 O O . GLN A 1 116 ? 5.263 10.650 -51.716 1.00 73.38 116 GLN A O 1
ATOM 857 N N . ALA A 1 117 ? 7.119 10.110 -50.598 1.00 72.56 117 ALA A N 1
ATOM 858 C CA . ALA A 1 117 ? 7.151 8.709 -51.035 1.00 72.56 117 ALA A CA 1
ATOM 859 C C . ALA A 1 117 ? 5.921 7.895 -50.576 1.00 72.56 117 ALA A C 1
ATOM 861 O O . ALA A 1 117 ? 5.488 6.971 -51.269 1.00 72.56 117 ALA A O 1
ATOM 862 N N . ILE A 1 118 ? 5.355 8.254 -49.419 1.00 71.25 118 ILE A N 1
ATOM 863 C CA . ILE A 1 118 ? 4.073 7.761 -48.900 1.00 71.25 118 ILE A CA 1
ATOM 864 C C . ILE A 1 118 ? 2.913 8.200 -49.805 1.00 71.25 118 ILE A C 1
ATOM 866 O O . ILE A 1 118 ? 2.149 7.351 -50.261 1.00 71.25 118 ILE A O 1
ATOM 870 N N . ASN A 1 119 ? 2.809 9.499 -50.109 1.00 69.25 119 ASN A N 1
ATOM 871 C CA . ASN A 1 119 ? 1.752 10.047 -50.968 1.00 69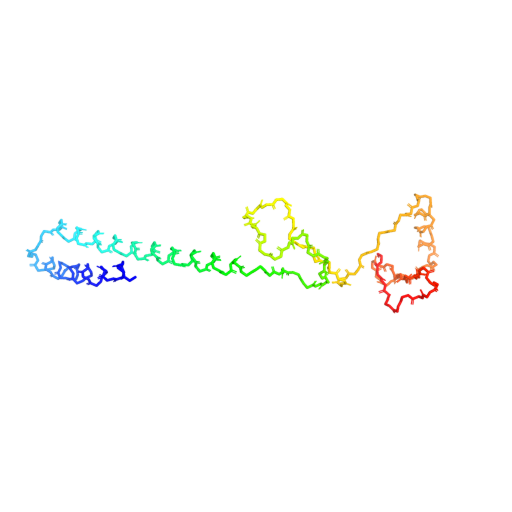.25 119 ASN A CA 1
ATOM 872 C C . ASN A 1 119 ? 1.842 9.527 -52.411 1.00 69.25 119 ASN A C 1
ATOM 874 O O . ASN A 1 119 ? 0.825 9.366 -53.077 1.00 69.25 119 ASN A O 1
ATOM 878 N N . GLU A 1 120 ? 3.051 9.221 -52.880 1.00 72.44 120 GLU A N 1
ATOM 879 C CA . GLU A 1 120 ? 3.318 8.619 -54.189 1.00 72.44 120 GLU A CA 1
ATOM 880 C C . GLU A 1 120 ? 3.067 7.096 -54.230 1.00 72.44 120 GLU A C 1
ATOM 882 O O . GLU A 1 120 ? 3.310 6.457 -55.253 1.00 72.44 120 GLU A O 1
ATOM 887 N N . GLY A 1 121 ? 2.596 6.486 -53.134 1.00 67.00 121 GLY A N 1
ATOM 888 C CA . GLY A 1 121 ? 2.158 5.085 -53.096 1.00 67.00 121 GLY A CA 1
ATOM 889 C C . GLY A 1 121 ? 3.279 4.040 -53.139 1.00 67.00 121 GLY A C 1
ATOM 890 O O . GLY A 1 121 ? 3.005 2.850 -53.304 1.00 67.00 121 GLY A O 1
ATOM 891 N N . ARG A 1 122 ? 4.547 4.446 -52.973 1.00 64.25 122 ARG A N 1
ATOM 892 C CA . ARG A 1 122 ? 5.706 3.530 -53.002 1.00 64.25 122 ARG A CA 1
ATOM 893 C C . ARG A 1 122 ? 5.875 2.732 -51.704 1.00 64.25 122 ARG A C 1
ATOM 895 O O . ARG A 1 122 ? 6.595 1.736 -51.688 1.00 64.25 122 ARG A O 1
ATOM 902 N N . LEU A 1 123 ? 5.214 3.152 -50.624 1.00 63.31 123 LEU A N 1
ATOM 903 C CA . LEU A 1 123 ? 5.233 2.497 -49.315 1.00 63.31 123 LEU A CA 1
ATOM 904 C C . LEU A 1 123 ? 3.823 2.012 -48.960 1.00 63.31 123 LEU A C 1
ATOM 906 O O . LEU A 1 123 ? 2.880 2.798 -48.900 1.00 63.31 123 LEU A O 1
ATOM 910 N N . LYS A 1 124 ? 3.672 0.700 -48.739 1.00 56.00 124 LYS A N 1
ATOM 911 C CA . LYS A 1 124 ? 2.393 0.089 -48.359 1.00 56.00 124 LYS A CA 1
ATOM 912 C C . LYS A 1 124 ? 2.201 0.182 -46.850 1.00 56.00 124 LYS A C 1
ATOM 914 O O . LYS A 1 124 ? 2.985 -0.379 -46.087 1.00 56.00 124 LYS A O 1
ATOM 919 N N . PHE A 1 125 ? 1.136 0.852 -46.436 1.00 55.25 125 PHE A N 1
ATOM 920 C CA . PHE A 1 125 ? 0.699 0.869 -45.049 1.00 55.25 125 PHE A CA 1
ATOM 921 C C . PHE A 1 125 ? -0.013 -0.430 -44.686 1.00 55.25 125 PHE A C 1
ATOM 923 O O . PHE A 1 125 ? -0.839 -0.926 -45.451 1.00 55.25 125 PHE A O 1
ATOM 930 N N . SER A 1 126 ? 0.251 -0.936 -43.484 1.00 52.56 126 SER A N 1
ATOM 931 C CA . SER A 1 126 ? -0.630 -1.903 -42.830 1.00 52.56 126 SER A CA 1
ATOM 932 C C . SER A 1 126 ? -1.474 -1.130 -41.806 1.00 52.56 126 SER A C 1
ATOM 934 O O . SER A 1 126 ? -1.233 -1.192 -40.602 1.00 52.56 126 SER A O 1
ATOM 936 N N . GLY A 1 127 ? -2.399 -0.292 -42.298 1.00 62.03 127 GLY A N 1
ATOM 937 C CA . GLY A 1 127 ? -3.234 0.610 -41.482 1.00 62.03 127 GLY A CA 1
ATOM 938 C C . GLY A 1 127 ? -2.609 1.991 -41.217 1.00 62.03 127 GLY A C 1
ATOM 939 O O . GLY A 1 127 ? -2.022 2.582 -42.111 1.00 62.03 127 GLY A O 1
ATOM 940 N N . THR A 1 128 ? -2.729 2.534 -40.001 1.00 58.69 128 THR A N 1
ATOM 941 C CA . THR A 1 128 ? -2.129 3.839 -39.620 1.00 58.69 128 THR A CA 1
ATOM 942 C C . THR A 1 128 ? -0.612 3.766 -39.392 1.00 58.69 128 THR A C 1
ATOM 944 O O . THR A 1 128 ? 0.037 4.798 -39.266 1.00 58.69 128 THR A O 1
ATOM 947 N N . ASN A 1 129 ? -0.044 2.557 -39.354 1.00 61.47 129 ASN A N 1
ATOM 948 C CA . ASN A 1 129 ? 1.333 2.314 -38.930 1.00 61.47 129 ASN A CA 1
ATOM 949 C C . ASN A 1 129 ? 2.186 1.782 -40.088 1.00 61.47 129 ASN A C 1
ATOM 951 O O . ASN A 1 129 ? 1.737 0.945 -40.884 1.00 61.47 129 ASN A O 1
ATOM 955 N N . VAL A 1 130 ? 3.442 2.225 -40.155 1.00 68.44 130 VAL A N 1
ATOM 956 C CA . VAL A 1 130 ? 4.414 1.738 -41.146 1.00 68.44 130 VAL A CA 1
ATOM 957 C C . VAL A 1 130 ? 5.157 0.544 -40.551 1.00 68.44 130 VAL A C 1
ATOM 959 O O . VAL A 1 130 ? 5.739 0.634 -39.471 1.00 68.44 130 VAL A O 1
ATOM 962 N N . SER A 1 131 ? 5.135 -0.605 -41.234 1.00 70.31 131 SER A N 1
ATOM 963 C CA . SER A 1 131 ? 5.909 -1.773 -40.799 1.00 70.31 131 SER A CA 1
ATOM 964 C C . SER A 1 131 ? 7.399 -1.512 -40.985 1.00 70.31 131 SER A C 1
ATOM 966 O O . SER A 1 131 ? 7.854 -1.270 -42.104 1.00 70.31 131 SER A O 1
ATOM 968 N N . VAL A 1 132 ? 8.161 -1.605 -39.898 1.00 76.50 132 VAL A N 1
ATOM 969 C CA . VAL A 1 132 ? 9.613 -1.417 -39.912 1.00 76.50 132 VAL A CA 1
ATOM 970 C C . VAL A 1 132 ? 10.352 -2.683 -39.534 1.00 76.50 132 VAL A C 1
ATOM 972 O O . VAL A 1 132 ? 9.903 -3.478 -38.711 1.00 76.50 132 VAL A O 1
ATOM 975 N N . LYS A 1 133 ? 11.525 -2.853 -40.137 1.00 80.75 133 LYS A N 1
ATOM 976 C CA . LYS A 1 133 ? 12.489 -3.881 -39.763 1.00 80.75 133 LYS A CA 1
ATOM 977 C C . LYS A 1 133 ? 13.705 -3.202 -39.170 1.00 80.75 133 LYS A C 1
ATOM 979 O O . LYS A 1 133 ? 14.276 -2.307 -39.791 1.00 80.75 133 LYS A O 1
ATOM 984 N N . LEU A 1 134 ? 14.100 -3.645 -37.984 1.00 78.88 134 LEU A N 1
ATOM 985 C CA . LEU A 1 134 ? 15.333 -3.197 -37.362 1.00 78.88 134 LEU A CA 1
ATOM 986 C C . LEU A 1 134 ? 16.489 -4.026 -37.925 1.00 78.88 134 LEU A C 1
ATOM 988 O O . LEU A 1 134 ? 16.457 -5.255 -37.878 1.00 78.88 134 LEU A O 1
ATOM 992 N N . LYS A 1 135 ? 17.508 -3.359 -38.461 1.00 84.06 135 LYS A N 1
ATOM 993 C CA . LYS A 1 135 ? 18.793 -3.987 -38.767 1.00 84.06 135 LYS A CA 1
ATOM 994 C C . LYS A 1 135 ? 19.736 -3.698 -37.604 1.00 84.06 135 LYS A C 1
ATOM 996 O O . LYS A 1 135 ? 19.934 -2.537 -37.260 1.00 84.06 135 LYS A O 1
ATOM 1001 N N . LEU A 1 136 ? 20.261 -4.753 -36.995 1.00 82.12 136 LEU A N 1
ATOM 1002 C CA . LEU A 1 136 ? 21.218 -4.676 -35.899 1.00 82.12 136 LEU A CA 1
ATOM 1003 C C . LEU A 1 136 ? 22.597 -4.239 -36.417 1.00 82.12 136 LEU A C 1
ATOM 1005 O O . LEU A 1 136 ? 22.888 -4.316 -37.615 1.00 82.12 136 LEU A O 1
ATOM 1009 N N . ASP A 1 137 ? 23.449 -3.792 -35.499 1.00 78.31 137 ASP A N 1
ATOM 1010 C CA . ASP A 1 137 ? 24.821 -3.342 -35.766 1.00 78.31 137 ASP A CA 1
ATOM 1011 C C . ASP A 1 137 ? 25.686 -4.420 -36.443 1.00 78.31 137 ASP A C 1
ATOM 1013 O O . ASP A 1 137 ? 26.469 -4.128 -37.343 1.00 78.31 137 ASP A O 1
ATOM 1017 N N . ASN A 1 138 ? 25.463 -5.684 -36.088 1.00 80.88 138 ASN A N 1
ATOM 1018 C CA . ASN A 1 138 ? 26.098 -6.862 -36.669 1.00 80.88 138 ASN A CA 1
ATOM 1019 C C . ASN A 1 138 ? 25.619 -7.184 -38.102 1.00 80.88 138 ASN A C 1
ATOM 1021 O O . ASN A 1 138 ? 26.000 -8.203 -38.675 1.00 80.88 138 ASN A O 1
ATOM 1025 N N . GLY A 1 139 ? 24.749 -6.352 -38.680 1.00 78.62 139 GLY A N 1
ATOM 1026 C CA . GLY A 1 139 ? 24.219 -6.506 -40.030 1.00 78.62 139 GLY A CA 1
ATOM 1027 C C . GLY A 1 139 ? 23.031 -7.463 -40.152 1.00 78.62 139 GLY A C 1
ATOM 1028 O O . GLY A 1 139 ? 22.434 -7.531 -41.230 1.00 78.62 139 GLY A O 1
ATOM 1029 N N . THR A 1 140 ? 22.651 -8.161 -39.080 1.00 83.19 140 THR A N 1
ATOM 1030 C CA . THR A 1 140 ? 21.499 -9.071 -39.075 1.00 83.19 140 THR A CA 1
ATOM 1031 C C . THR A 1 140 ? 20.187 -8.307 -38.920 1.00 83.19 140 THR A C 1
ATOM 1033 O O . THR A 1 140 ? 20.117 -7.258 -38.280 1.00 83.19 140 THR A O 1
ATOM 1036 N N . ILE A 1 141 ? 19.125 -8.813 -39.544 1.00 83.88 141 ILE A N 1
ATOM 1037 C CA . ILE A 1 141 ? 17.786 -8.231 -39.423 1.00 83.88 141 ILE A CA 1
ATOM 1038 C C . ILE A 1 141 ? 17.114 -8.857 -38.204 1.00 83.88 141 ILE A C 1
ATOM 1040 O O . ILE A 1 141 ? 17.081 -10.081 -38.075 1.00 83.88 141 ILE A O 1
ATOM 1044 N N . TYR A 1 142 ? 16.565 -8.023 -37.324 1.00 80.81 142 TYR A N 1
ATOM 1045 C CA . TYR A 1 142 ? 15.797 -8.490 -36.181 1.00 80.81 142 TYR A CA 1
ATOM 1046 C C . TYR A 1 142 ? 14.549 -9.238 -36.664 1.00 80.81 142 TYR A C 1
ATOM 1048 O O . TYR A 1 142 ? 13.833 -8.763 -37.546 1.00 80.81 142 TYR A O 1
ATOM 1056 N N . ALA A 1 143 ? 14.303 -10.425 -36.105 1.00 81.12 143 ALA A N 1
ATOM 1057 C CA . ALA A 1 143 ? 13.273 -11.336 -36.606 1.00 81.12 143 ALA A CA 1
ATOM 1058 C C . ALA A 1 143 ? 11.847 -10.773 -36.478 1.00 81.12 143 ALA A C 1
ATOM 1060 O O . ALA A 1 143 ? 10.970 -11.132 -37.263 1.00 81.12 143 ALA A O 1
ATOM 1061 N N . GLN A 1 144 ? 11.617 -9.891 -35.502 1.00 79.69 144 GLN A N 1
ATOM 1062 C CA . GLN A 1 144 ? 10.316 -9.275 -35.268 1.00 79.69 144 GLN A CA 1
ATOM 1063 C C . GLN A 1 144 ? 10.178 -7.976 -36.063 1.00 79.69 144 GLN A C 1
ATOM 1065 O O . GLN A 1 144 ? 11.076 -7.131 -36.071 1.00 79.69 144 GLN A O 1
ATOM 1070 N N . ASN A 1 145 ? 9.023 -7.802 -36.705 1.00 78.50 145 ASN A N 1
ATOM 1071 C CA . ASN A 1 145 ? 8.677 -6.547 -37.363 1.00 78.50 145 ASN A CA 1
ATOM 1072 C C . ASN A 1 145 ? 8.134 -5.560 -36.322 1.00 78.50 145 ASN A C 1
ATOM 1074 O O . ASN A 1 145 ? 7.221 -5.892 -35.565 1.00 78.50 145 ASN A O 1
ATOM 1078 N N . GLY A 1 146 ? 8.669 -4.343 -36.317 1.00 74.12 146 GLY A N 1
ATOM 1079 C CA . GLY A 1 146 ? 8.163 -3.234 -35.517 1.00 74.12 146 GLY A CA 1
ATOM 1080 C C . GLY A 1 146 ? 7.080 -2.439 -36.246 1.00 74.12 146 GLY A C 1
ATOM 1081 O O . GLY A 1 146 ? 6.808 -2.640 -37.436 1.00 74.12 146 GLY A O 1
ATOM 1082 N N . LYS A 1 147 ? 6.478 -1.501 -35.521 1.00 77.12 147 LYS A N 1
ATOM 1083 C CA . LYS A 1 147 ? 5.531 -0.516 -36.048 1.00 77.12 147 LYS A CA 1
ATOM 1084 C C . LYS A 1 147 ? 6.077 0.881 -35.742 1.00 77.12 147 LYS A C 1
ATOM 1086 O O . LYS A 1 147 ? 6.485 1.112 -34.607 1.00 77.12 147 LYS A O 1
ATOM 1091 N N . LEU A 1 148 ? 6.116 1.743 -36.760 1.00 68.62 148 LEU A N 1
ATOM 1092 C CA . LEU A 1 148 ? 6.327 3.192 -36.648 1.00 68.62 148 LEU A CA 1
ATOM 1093 C C . LEU A 1 148 ? 4.987 3.911 -36.537 1.00 68.62 148 LEU A C 1
ATOM 1095 O O . LEU A 1 148 ? 4.064 3.497 -37.286 1.00 68.62 148 LEU A O 1
#

pLDDT: mean 82.15, std 9.02, range [52.56, 94.19]

Radius of gyration: 34.03 Å; chains: 1; bounding box: 66×29×90 Å

Secondary structure (DSSP, 8-state):
-HHHHHHHHHHHHHHHHHHHHHTT-S-HHHHHHHHHHHHHHHHHHHHHHHHHHHHHHHHHTTS---SS-SEE---SS-TT----TT-SS-S--EE--SSPP------HHHHHHHHHHHHTT-S--BTTB-EEEEEPTTSPEEEEEEE-

Foldseek 3Di:
DVLVVQQVVLVVLLVVVVVCVVVVNDDPVSNVVSVVSNVVSVVSVVVVVVVVVVVVVVVVVVDDDDPDDADKDDAPDDPPDDDDPPDPDDRTDGDHVPPDDDDDDDDPVVVVVVVVCVVVVVADDPPPWGWDWDQDPVRDIDPDIDTD